Protein AF-A0A660RUN5-F1 (afdb_monomer)

Mean predicted aligned error: 13.79 Å

Foldseek 3Di:
DPDPVVPDPPDPPCPVVVQVVCVVVPDHDDPQWDDDPNDIDGNDLCNDPVSVVVVVVVVVVVVVVVVVD

Solvent-accessible surface area (backbone atoms only — not comparable to full-atom values): 4467 Å² total; per-residue (Å²): 134,85,65,76,73,76,76,58,81,83,74,70,85,62,62,64,64,52,44,55,55,41,43,75,76,71,43,90,72,80,73,59,57,46,76,59,90,96,45,78,41,75,60,52,70,76,69,41,64,70,52,42,52,52,51,50,54,49,51,51,52,51,54,54,54,59,73,76,108

Structure (mmCIF, N/CA/C/O backbone):
data_AF-A0A660RUN5-F1
#
_entry.id   AF-A0A660RUN5-F1
#
loop_
_atom_site.group_PDB
_atom_site.id
_atom_site.type_symbol
_atom_site.label_atom_id
_atom_site.label_alt_id
_atom_site.label_comp_id
_atom_site.label_asym_id
_atom_site.label_entity_id
_atom_site.label_seq_id
_atom_site.pdbx_PDB_ins_code
_atom_site.Cartn_x
_atom_site.Cartn_y
_atom_sit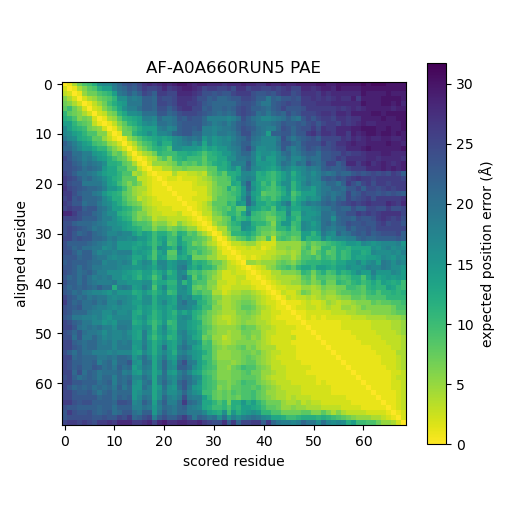e.Cartn_z
_atom_site.occupancy
_atom_site.B_iso_or_equiv
_atom_site.auth_seq_id
_atom_site.auth_comp_id
_atom_site.auth_asym_id
_atom_site.auth_atom_id
_atom_site.pdbx_PDB_model_num
ATOM 1 N N . MET A 1 1 ? 23.432 9.877 17.282 1.00 44.97 1 MET A N 1
ATOM 2 C CA . MET A 1 1 ? 22.345 9.816 16.285 1.00 44.97 1 MET A CA 1
ATOM 3 C C . MET A 1 1 ? 22.655 8.620 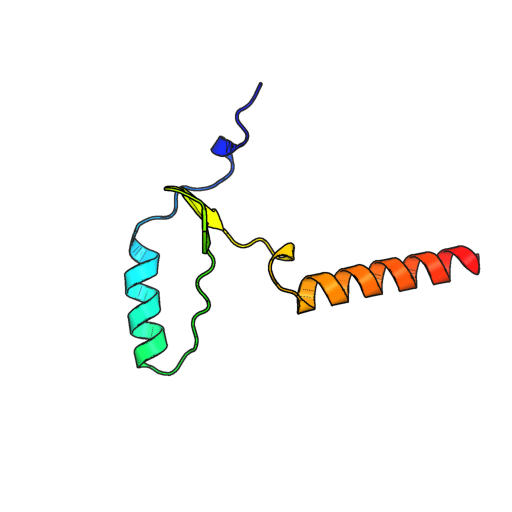15.401 1.00 44.97 1 MET A C 1
ATOM 5 O O . MET A 1 1 ? 23.647 8.679 14.692 1.00 44.97 1 MET A O 1
ATOM 9 N N . GLN A 1 2 ? 21.956 7.496 15.572 1.00 44.94 2 GLN A N 1
ATOM 10 C CA . GLN A 1 2 ? 22.155 6.339 14.692 1.00 44.94 2 GLN A CA 1
ATOM 11 C C . GLN A 1 2 ? 21.501 6.653 13.347 1.00 44.94 2 GLN A C 1
ATOM 13 O O . GLN A 1 2 ? 20.344 7.069 13.307 1.00 44.94 2 GLN A O 1
ATOM 18 N N . ASP A 1 3 ? 22.289 6.533 12.285 1.00 46.59 3 ASP A N 1
ATOM 19 C CA . ASP A 1 3 ? 21.890 6.837 10.920 1.00 46.59 3 ASP A CA 1
ATOM 20 C C . ASP A 1 3 ? 20.867 5.800 10.440 1.00 46.59 3 ASP A C 1
ATOM 22 O O . ASP A 1 3 ? 21.129 4.596 10.423 1.00 46.59 3 ASP A O 1
ATOM 26 N N . ILE A 1 4 ? 19.669 6.270 10.103 1.00 48.88 4 ILE A N 1
ATOM 27 C CA . ILE A 1 4 ? 18.514 5.442 9.727 1.00 48.88 4 ILE A CA 1
ATOM 28 C C . ILE A 1 4 ? 18.791 4.722 8.391 1.00 48.88 4 ILE A C 1
ATOM 30 O O . ILE A 1 4 ? 18.188 3.689 8.102 1.00 48.88 4 ILE A O 1
ATOM 34 N N . ALA A 1 5 ? 19.766 5.212 7.614 1.00 47.25 5 ALA A N 1
ATOM 35 C CA . ALA A 1 5 ? 20.268 4.570 6.402 1.00 47.25 5 ALA A CA 1
ATOM 36 C C . ALA A 1 5 ? 20.924 3.196 6.658 1.00 47.25 5 ALA A C 1
ATOM 38 O O . ALA A 1 5 ? 20.999 2.378 5.748 1.00 47.25 5 ALA A O 1
ATOM 39 N N . SER A 1 6 ? 21.338 2.903 7.897 1.00 44.72 6 SER A N 1
ATOM 40 C CA . SER A 1 6 ? 21.964 1.628 8.290 1.00 44.72 6 SER A CA 1
ATOM 41 C C . SER A 1 6 ? 20.993 0.431 8.301 1.00 44.72 6 SER A C 1
ATOM 43 O O . SER A 1 6 ? 21.419 -0.721 8.331 1.00 44.72 6 SER A O 1
ATOM 45 N N . PHE A 1 7 ? 19.677 0.677 8.272 1.00 45.31 7 PHE A N 1
ATOM 46 C CA . PHE A 1 7 ? 18.658 -0.378 8.378 1.00 45.31 7 PHE A CA 1
ATOM 47 C C . PHE A 1 7 ? 18.153 -0.926 7.039 1.00 45.31 7 PHE A C 1
ATOM 49 O O . PHE A 1 7 ? 17.374 -1.881 7.040 1.00 45.31 7 PHE A O 1
ATOM 56 N N . TYR A 1 8 ? 18.582 -0.364 5.908 1.00 47.81 8 TYR A N 1
ATOM 57 C CA . TYR A 1 8 ? 18.183 -0.862 4.594 1.00 47.81 8 TYR A CA 1
ATOM 58 C C . TYR A 1 8 ? 19.332 -1.658 3.971 1.00 47.81 8 TYR A C 1
ATOM 60 O O . TYR A 1 8 ? 20.392 -1.086 3.712 1.00 47.81 8 TYR A O 1
ATOM 68 N N . PRO A 1 9 ? 19.167 -2.972 3.733 1.00 46.84 9 PRO A N 1
ATOM 69 C CA . PRO A 1 9 ? 20.187 -3.741 3.042 1.00 46.84 9 PRO A CA 1
ATOM 70 C C . PRO A 1 9 ? 20.356 -3.175 1.626 1.00 46.84 9 PRO A C 1
ATOM 72 O O . PRO A 1 9 ? 19.392 -3.088 0.867 1.00 46.84 9 PRO A O 1
ATOM 75 N N . LEU A 1 10 ? 21.585 -2.776 1.287 1.00 49.50 10 LEU A N 1
ATOM 76 C CA . LEU A 1 10 ? 21.987 -2.444 -0.080 1.00 49.50 10 LEU A CA 1
ATOM 77 C C . LEU A 1 10 ? 21.734 -3.680 -0.953 1.00 49.50 10 LEU A C 1
ATOM 79 O O . LEU A 1 10 ? 22.408 -4.699 -0.794 1.00 49.50 10 LEU A O 1
ATOM 83 N N . ILE A 1 11 ? 20.718 -3.622 -1.815 1.00 53.00 11 ILE A N 1
ATOM 84 C CA . ILE A 1 11 ? 20.330 -4.766 -2.643 1.00 53.00 11 ILE A CA 1
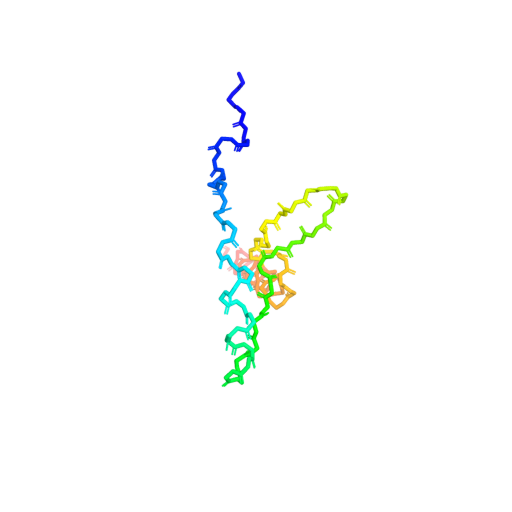ATOM 85 C C . ILE A 1 11 ? 21.376 -4.978 -3.749 1.00 53.00 11 ILE A C 1
ATOM 87 O O . ILE A 1 11 ? 21.761 -4.010 -4.411 1.00 53.00 11 ILE A O 1
ATOM 91 N N . PRO A 1 12 ? 21.841 -6.221 -3.971 1.00 46.44 12 PRO A N 1
ATOM 92 C CA . PRO A 1 12 ? 22.736 -6.543 -5.076 1.00 46.44 12 PRO A CA 1
ATOM 93 C C . PRO A 1 12 ? 22.067 -6.276 -6.435 1.00 46.44 12 PRO A C 1
ATOM 95 O O . PRO A 1 12 ? 20.866 -6.465 -6.602 1.00 46.44 12 PRO A O 1
ATOM 98 N N . GLU A 1 13 ? 22.857 -5.894 -7.441 1.00 51.97 13 GLU A N 1
ATOM 99 C CA . GLU A 1 13 ? 22.426 -5.561 -8.816 1.00 51.97 13 GLU A CA 1
ATOM 100 C C . GLU A 1 13 ? 21.683 -6.690 -9.575 1.00 51.97 13 GLU A C 1
ATOM 102 O O . GLU A 1 13 ? 21.331 -6.546 -10.742 1.00 51.97 13 GLU A O 1
ATOM 107 N N . THR A 1 14 ? 21.414 -7.822 -8.929 1.00 51.06 14 THR A N 1
ATOM 108 C CA . THR A 1 14 ? 20.761 -9.016 -9.478 1.00 51.06 14 THR A CA 1
ATOM 109 C C . THR A 1 14 ? 19.261 -8.860 -9.757 1.00 51.06 14 THR A C 1
ATOM 111 O O . THR A 1 14 ? 18.691 -9.678 -10.479 1.00 51.06 14 THR A O 1
ATOM 114 N N . ASP A 1 15 ? 18.606 -7.822 -9.232 1.00 53.06 15 ASP A N 1
ATOM 115 C CA . ASP A 1 15 ? 17.152 -7.637 -9.382 1.00 53.06 15 ASP A CA 1
ATOM 116 C C . ASP A 1 15 ? 16.713 -7.279 -10.813 1.00 53.06 15 ASP A C 1
ATOM 118 O O . ASP A 1 15 ? 15.615 -7.645 -11.240 1.00 53.06 15 ASP A O 1
ATOM 122 N N . THR A 1 16 ? 17.562 -6.610 -11.598 1.00 54.56 16 THR A N 1
ATOM 123 C CA . THR A 1 16 ? 17.256 -6.251 -12.996 1.00 54.56 16 THR A CA 1
ATOM 124 C C . THR A 1 16 ? 17.278 -7.457 -13.929 1.00 54.56 16 THR A C 1
ATOM 126 O O . THR A 1 16 ? 16.440 -7.542 -14.822 1.00 54.56 16 THR A O 1
ATOM 129 N N . VAL A 1 17 ? 18.192 -8.406 -13.710 1.00 54.22 17 VAL A N 1
ATOM 130 C CA . VAL A 1 17 ? 18.308 -9.625 -14.531 1.00 54.22 17 VAL A CA 1
ATOM 131 C C . VAL A 1 17 ? 17.116 -10.560 -14.298 1.00 54.22 17 VAL A C 1
ATOM 133 O O . VAL A 1 17 ? 16.579 -11.122 -15.251 1.00 54.22 17 VAL A O 1
ATOM 136 N N . ASN A 1 18 ? 16.639 -10.667 -13.053 1.00 61.09 18 ASN A N 1
ATOM 137 C CA . ASN A 1 18 ? 15.475 -11.491 -12.715 1.00 61.09 18 ASN A CA 1
ATOM 138 C C . ASN A 1 18 ? 14.170 -10.925 -13.278 1.00 61.09 18 ASN A C 1
ATOM 140 O O . ASN A 1 18 ? 13.325 -11.683 -13.745 1.00 61.09 18 ASN A O 1
ATOM 144 N N . LYS A 1 19 ? 14.005 -9.598 -13.273 1.00 66.56 19 LYS A N 1
ATOM 145 C CA . LYS A 1 19 ? 12.795 -8.963 -13.794 1.00 66.56 19 LYS A CA 1
ATOM 146 C C . LYS A 1 19 ? 12.558 -9.294 -15.274 1.00 66.56 19 LYS A C 1
ATOM 148 O O . LYS A 1 19 ? 11.466 -9.734 -15.621 1.00 66.56 19 LYS A O 1
ATOM 153 N N . THR A 1 20 ? 13.570 -9.108 -16.120 1.00 65.44 20 THR A N 1
ATOM 154 C CA . THR A 1 20 ? 13.448 -9.308 -17.573 1.00 65.44 20 THR A CA 1
ATOM 155 C C . THR A 1 20 ? 13.053 -10.742 -17.913 1.00 65.44 20 THR A C 1
ATOM 157 O O . THR A 1 20 ? 12.116 -10.957 -18.672 1.00 65.44 20 THR A O 1
ATOM 160 N N . HIS A 1 21 ? 13.697 -11.726 -17.281 1.00 68.38 21 HIS A N 1
ATOM 161 C CA . HIS A 1 21 ? 13.381 -13.135 -17.502 1.00 68.38 21 HIS A CA 1
ATOM 162 C C . HIS A 1 21 ? 11.949 -13.499 -17.071 1.00 68.38 21 HIS A C 1
ATOM 164 O O . HIS A 1 21 ? 11.263 -14.255 -17.753 1.00 68.38 21 HIS A O 1
ATOM 170 N N . LEU A 1 22 ? 11.480 -12.947 -15.948 1.00 62.94 22 LEU A N 1
ATOM 171 C CA . LEU A 1 22 ? 10.128 -13.186 -15.439 1.00 62.94 22 LEU A CA 1
ATOM 172 C C . LEU A 1 22 ? 9.052 -12.558 -16.343 1.00 62.94 22 LEU A C 1
ATOM 174 O O . LEU A 1 22 ? 8.011 -13.171 -16.574 1.00 62.94 22 LEU A O 1
ATOM 178 N N . GLU A 1 23 ? 9.318 -11.377 -16.904 1.00 73.12 23 GLU A N 1
ATOM 179 C CA . GLU A 1 23 ? 8.432 -10.744 -17.889 1.00 73.12 23 GLU A CA 1
ATOM 180 C C . GLU A 1 23 ? 8.408 -11.507 -19.224 1.00 73.12 23 GLU A C 1
ATOM 182 O O . GLU A 1 23 ? 7.335 -11.684 -19.803 1.00 73.12 23 GLU A O 1
ATOM 187 N N . GLU A 1 24 ? 9.542 -12.051 -19.674 1.00 74.19 24 GLU A N 1
ATOM 188 C CA . GLU A 1 24 ? 9.632 -12.895 -20.878 1.00 74.19 24 GLU A CA 1
ATOM 189 C C . GLU A 1 24 ? 8.811 -14.190 -20.775 1.00 74.19 24 GLU A C 1
ATOM 191 O O . GLU A 1 24 ? 8.257 -14.647 -21.775 1.00 74.19 24 GLU A O 1
ATOM 196 N N . ILE A 1 25 ? 8.682 -14.768 -19.575 1.00 80.75 25 ILE A N 1
ATOM 197 C CA . ILE A 1 25 ? 7.838 -15.954 -19.332 1.00 80.75 25 ILE A CA 1
ATOM 198 C C . ILE A 1 25 ? 6.371 -15.605 -19.022 1.00 80.75 25 ILE A C 1
ATOM 200 O O . ILE A 1 25 ? 5.586 -16.491 -18.680 1.00 80.75 25 ILE A O 1
ATOM 204 N N . GLY A 1 26 ? 5.983 -14.332 -19.152 1.00 52.78 26 GLY A N 1
ATOM 205 C CA . GLY A 1 26 ? 4.597 -13.872 -19.048 1.00 52.78 26 GLY A CA 1
ATOM 206 C C . GLY A 1 26 ? 4.143 -13.441 -17.651 1.00 52.78 26 GLY A C 1
ATOM 207 O O . GLY A 1 26 ? 2.943 -13.259 -17.444 1.00 52.78 26 GLY A O 1
ATOM 208 N N . LEU A 1 27 ? 5.055 -13.260 -16.690 1.00 47.69 27 LEU A N 1
ATOM 209 C CA . LEU A 1 27 ? 4.733 -12.699 -15.374 1.00 47.69 27 LEU A CA 1
ATOM 210 C C . LEU A 1 27 ? 4.909 -11.180 -15.385 1.00 47.69 27 LEU A C 1
ATOM 212 O O . LEU A 1 27 ? 5.955 -10.663 -15.754 1.00 47.69 27 LEU A O 1
ATOM 216 N N . THR A 1 28 ? 3.910 -10.434 -14.921 1.00 58.38 28 THR A N 1
ATOM 217 C CA . THR A 1 28 ? 4.054 -8.985 -14.739 1.00 58.38 28 THR A CA 1
ATOM 218 C C . THR A 1 28 ? 4.838 -8.701 -13.459 1.00 58.38 28 THR A C 1
ATOM 220 O O . THR A 1 28 ? 4.372 -9.016 -12.365 1.00 58.38 28 THR A O 1
ATOM 223 N N . VAL A 1 29 ? 6.023 -8.096 -13.580 1.00 58.03 29 VAL A N 1
ATOM 224 C CA . VAL A 1 29 ? 6.872 -7.760 -12.430 1.00 58.03 29 VAL A CA 1
ATOM 225 C C . VAL A 1 29 ? 6.830 -6.257 -12.172 1.00 58.03 29 VAL A C 1
ATOM 227 O O . VAL A 1 29 ? 7.508 -5.450 -12.821 1.00 58.03 29 VAL A O 1
ATOM 230 N N . GLU A 1 30 ? 6.056 -5.854 -11.169 1.00 63.41 30 GLU A N 1
ATOM 231 C CA . GLU A 1 30 ? 6.100 -4.480 -10.683 1.00 63.41 30 GLU A CA 1
ATOM 232 C C . GLU A 1 30 ? 7.440 -4.219 -9.987 1.00 63.41 30 GLU A C 1
ATOM 234 O O . GLU A 1 30 ? 7.781 -4.843 -8.984 1.00 63.41 30 GLU A O 1
ATOM 239 N N . SER A 1 31 ? 8.229 -3.287 -10.535 1.00 63.12 31 SER A N 1
ATOM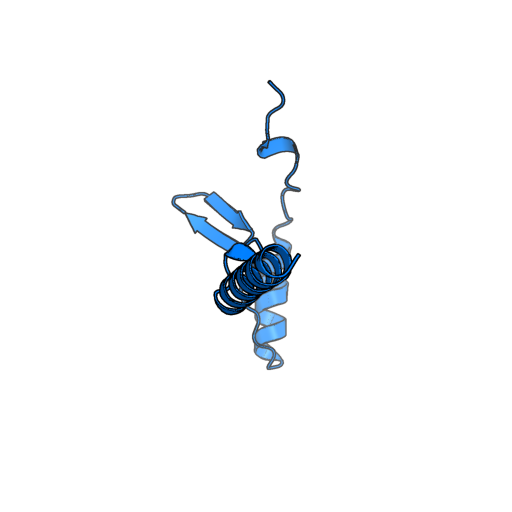 240 C CA . SER A 1 31 ? 9.502 -2.905 -9.921 1.00 63.12 31 SER A CA 1
ATOM 241 C C . SER A 1 31 ? 9.231 -2.320 -8.535 1.00 63.12 31 SER A C 1
ATOM 243 O O . SER A 1 31 ? 8.527 -1.308 -8.402 1.00 63.12 31 SER A O 1
ATOM 245 N N . LEU A 1 32 ? 9.801 -2.969 -7.517 1.00 71.69 32 LEU A N 1
ATOM 246 C CA . LEU A 1 32 ? 9.672 -2.647 -6.096 1.00 71.69 32 LEU A CA 1
ATOM 247 C C . LEU A 1 32 ? 10.341 -1.325 -5.718 1.00 71.69 32 LEU A C 1
ATOM 249 O O . LEU A 1 32 ? 10.394 -1.015 -4.536 1.00 71.69 32 LEU A O 1
ATOM 253 N N . THR A 1 33 ? 10.875 -0.550 -6.666 1.00 71.50 33 THR A N 1
ATOM 254 C CA . THR A 1 33 ? 11.586 0.699 -6.370 1.00 71.50 33 THR A CA 1
ATOM 255 C C . THR A 1 33 ? 10.988 1.913 -7.072 1.00 71.50 33 THR A C 1
ATOM 257 O O . THR A 1 33 ? 10.491 1.814 -8.193 1.00 71.50 33 THR A O 1
ATOM 260 N N . VAL A 1 34 ? 11.061 3.070 -6.419 1.00 65.06 34 VAL A N 1
ATOM 261 C CA . VAL A 1 34 ? 10.838 4.396 -7.006 1.00 65.06 34 VAL A CA 1
ATOM 262 C C . VAL A 1 34 ? 12.194 5.076 -7.135 1.00 65.06 34 VAL A C 1
ATOM 264 O O . VAL A 1 34 ? 12.987 5.044 -6.195 1.00 65.06 34 VAL A O 1
ATOM 267 N N . GLN A 1 35 ? 12.462 5.696 -8.280 1.00 62.62 35 GLN A N 1
ATOM 268 C CA . GLN A 1 35 ? 13.634 6.546 -8.443 1.00 62.62 35 GLN A CA 1
ATOM 269 C C . GLN A 1 35 ? 13.257 7.993 -8.127 1.00 62.62 35 GLN A C 1
ATOM 271 O O . GLN A 1 35 ? 12.300 8.527 -8.687 1.00 62.62 35 GLN A O 1
ATOM 276 N N . TYR A 1 36 ? 14.009 8.627 -7.235 1.00 62.75 36 TYR A N 1
ATOM 277 C CA . TYR A 1 36 ? 13.878 10.047 -6.940 1.00 62.75 36 TYR A CA 1
ATOM 278 C C . TYR A 1 36 ? 15.269 10.673 -6.938 1.00 62.75 36 TYR A C 1
ATOM 280 O O . TYR A 1 36 ? 16.130 10.296 -6.145 1.00 62.75 36 TYR A O 1
ATOM 288 N N . LYS A 1 37 ? 15.490 11.618 -7.860 1.00 80.00 37 LYS A N 1
ATOM 289 C CA . LYS A 1 37 ? 16.830 12.093 -8.241 1.00 80.00 37 LYS A CA 1
ATOM 290 C C . LYS A 1 37 ? 17.728 10.918 -8.675 1.00 80.00 37 LYS A C 1
ATOM 292 O O . LYS A 1 37 ? 17.334 10.131 -9.534 1.00 80.00 37 LYS A O 1
ATOM 297 N N . GLU A 1 38 ? 18.918 10.811 -8.090 1.00 73.50 38 GLU A N 1
ATOM 298 C CA . GLU A 1 38 ? 19.925 9.781 -8.372 1.00 73.50 38 GLU A CA 1
ATOM 299 C C . GLU A 1 38 ? 19.791 8.552 -7.452 1.00 73.50 38 GLU A C 1
ATOM 301 O O . GLU A 1 38 ? 20.555 7.601 -7.583 1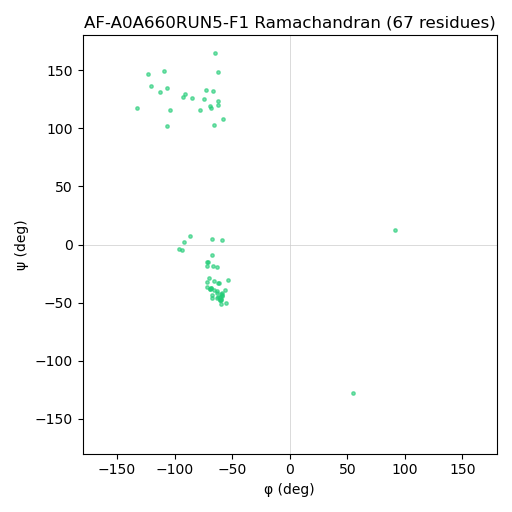.00 73.50 38 GLU A O 1
ATOM 306 N N . GLU A 1 39 ? 18.795 8.529 -6.556 1.00 52.62 39 GLU A N 1
ATOM 307 C CA . GLU A 1 39 ? 18.603 7.461 -5.570 1.00 52.62 39 GLU A CA 1
ATOM 308 C C . GLU A 1 39 ? 17.378 6.587 -5.881 1.00 52.62 39 GLU A C 1
ATOM 310 O O . GLU A 1 39 ? 16.376 7.035 -6.454 1.00 52.62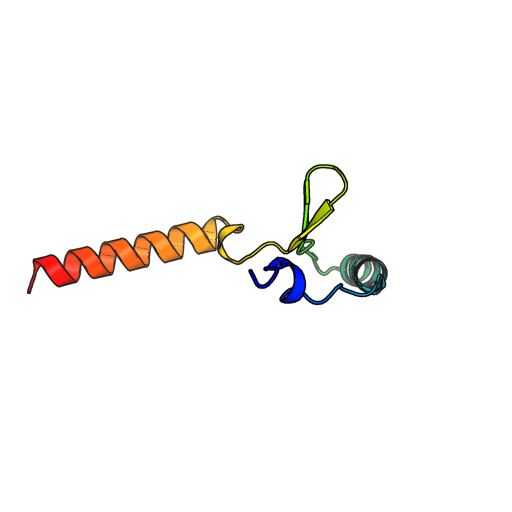 39 GLU A O 1
ATOM 315 N N . ARG A 1 40 ? 17.458 5.308 -5.489 1.00 69.56 40 ARG A N 1
ATOM 316 C CA . ARG A 1 40 ? 16.376 4.321 -5.608 1.00 69.56 40 ARG A CA 1
ATOM 317 C C . ARG A 1 40 ? 15.873 3.932 -4.224 1.00 69.56 40 ARG A C 1
ATOM 319 O O . ARG A 1 40 ? 16.655 3.555 -3.360 1.00 69.56 40 ARG A O 1
ATOM 326 N N . PHE A 1 41 ? 14.558 3.963 -4.050 1.00 69.38 41 PHE A N 1
ATOM 327 C CA . PHE A 1 41 ? 13.887 3.665 -2.787 1.00 69.38 41 PHE A CA 1
ATOM 328 C C . PHE A 1 41 ? 12.931 2.499 -2.956 1.00 69.38 41 PHE A C 1
ATOM 330 O O . PHE A 1 41 ? 12.158 2.488 -3.912 1.00 69.38 41 PHE A O 1
ATOM 337 N N . HIS A 1 42 ? 12.910 1.561 -2.013 1.00 72.81 42 HIS A N 1
ATOM 338 C CA . HIS A 1 42 ? 11.902 0.504 -2.009 1.00 72.81 42 HIS A CA 1
ATOM 339 C C . HIS A 1 42 ? 10.501 1.066 -1.745 1.00 72.81 42 HIS A C 1
ATOM 341 O O . HIS A 1 42 ? 10.275 1.835 -0.809 1.00 72.81 42 HIS A O 1
ATOM 347 N N . LYS A 1 43 ? 9.537 0.647 -2.565 1.00 77.75 43 LYS A N 1
ATOM 348 C CA . LYS A 1 43 ? 8.110 0.881 -2.382 1.00 77.75 43 LYS A CA 1
ATOM 349 C C . LYS A 1 43 ? 7.665 0.132 -1.133 1.00 77.75 43 LYS A C 1
ATOM 351 O O . LYS A 1 43 ? 7.482 -1.083 -1.154 1.00 77.75 43 LYS A O 1
ATOM 356 N N . GLY A 1 44 ? 7.475 0.865 -0.041 1.00 75.88 44 GLY A N 1
ATOM 357 C CA . GLY A 1 44 ? 6.766 0.336 1.119 1.00 75.88 44 GLY A CA 1
ATOM 358 C C . GLY A 1 44 ? 5.294 0.038 0.782 1.00 75.88 44 GLY A C 1
ATOM 359 O O . GLY A 1 44 ? 4.775 0.559 -0.208 1.00 75.88 44 GLY A O 1
ATOM 360 N N . PRO A 1 45 ? 4.570 -0.725 1.622 1.00 75.38 45 PRO A N 1
ATOM 361 C CA . PRO A 1 45 ? 3.158 -1.053 1.392 1.00 75.38 45 PRO A CA 1
ATOM 362 C C . PRO A 1 45 ? 2.262 0.175 1.163 1.00 75.38 45 PRO A C 1
ATOM 364 O O . PRO A 1 45 ? 1.317 0.119 0.386 1.00 75.38 45 PRO A O 1
ATOM 367 N N . GLY A 1 46 ? 2.594 1.319 1.773 1.00 76.06 46 GLY A N 1
ATOM 368 C CA . GLY A 1 46 ? 1.877 2.583 1.572 1.00 76.06 46 GLY A CA 1
ATOM 369 C C . GLY A 1 46 ? 2.006 3.196 0.169 1.00 76.06 46 GLY A C 1
ATOM 370 O O . GLY A 1 46 ? 1.294 4.151 -0.137 1.00 76.06 46 GLY A O 1
ATOM 371 N N . PHE A 1 47 ? 2.879 2.677 -0.699 1.00 81.25 47 PHE A N 1
ATOM 372 C CA . PHE A 1 47 ? 2.981 3.114 -2.093 1.00 81.25 47 PHE A CA 1
ATOM 373 C C . PHE A 1 47 ? 1.786 2.649 -2.939 1.00 81.25 47 PHE A C 1
ATOM 375 O O . PHE A 1 47 ? 1.354 3.368 -3.841 1.00 81.25 47 PHE A O 1
ATOM 382 N N . TYR A 1 48 ? 1.215 1.488 -2.624 1.00 83.12 48 TYR A N 1
ATOM 383 C CA . TYR A 1 48 ? 0.122 0.892 -3.387 1.00 83.12 48 TYR A CA 1
ATOM 384 C C . TYR A 1 48 ? -1.221 1.463 -2.925 1.00 83.12 48 TYR A C 1
ATOM 386 O O . TYR A 1 48 ? -1.531 1.461 -1.731 1.00 83.12 48 TYR A O 1
ATOM 394 N N . GLU A 1 49 ? -2.012 1.982 -3.864 1.00 86.19 49 GLU A N 1
ATOM 395 C CA . GLU A 1 49 ? -3.285 2.650 -3.570 1.00 86.19 49 GLU A CA 1
ATOM 396 C C . GLU A 1 49 ? -4.277 1.731 -2.863 1.00 86.19 49 GLU A C 1
ATOM 398 O O . GLU A 1 49 ? -4.771 2.086 -1.798 1.00 86.19 49 GLU A O 1
ATOM 403 N N . GLU A 1 50 ? -4.460 0.513 -3.366 1.00 85.19 50 GLU A N 1
ATOM 404 C CA . GLU A 1 50 ? -5.351 -0.491 -2.774 1.00 85.19 50 GLU A CA 1
ATOM 405 C C . GLU A 1 50 ? -4.999 -0.791 -1.307 1.00 85.19 50 GLU A C 1
ATOM 407 O O . GLU A 1 50 ? -5.875 -0.907 -0.443 1.00 85.19 50 GLU A O 1
ATOM 412 N N . ILE A 1 51 ? -3.699 -0.855 -0.990 1.00 85.88 51 ILE A N 1
ATOM 413 C CA . ILE A 1 51 ? -3.220 -1.058 0.382 1.00 85.88 51 ILE A CA 1
ATOM 414 C C . ILE A 1 51 ? -3.540 0.170 1.242 1.00 85.88 51 ILE A C 1
ATOM 416 O O . ILE A 1 51 ? -4.016 0.012 2.372 1.00 85.88 51 ILE A O 1
ATOM 420 N N . ARG A 1 52 ? -3.329 1.392 0.726 1.00 91.56 52 ARG A N 1
ATOM 421 C CA . ARG A 1 52 ? -3.699 2.630 1.436 1.00 91.56 52 ARG A CA 1
ATOM 422 C C . ARG A 1 52 ? -5.196 2.687 1.715 1.00 91.56 52 ARG A C 1
ATOM 424 O O . ARG A 1 52 ? -5.589 2.970 2.845 1.00 91.56 52 ARG A O 1
ATOM 431 N N . GLU A 1 53 ? -6.028 2.407 0.722 1.00 95.88 53 GLU A N 1
ATOM 432 C CA . GLU A 1 53 ? -7.483 2.423 0.863 1.00 95.88 53 GLU A CA 1
ATOM 433 C C . GLU A 1 53 ? -7.963 1.383 1.875 1.00 95.88 53 GLU A C 1
ATOM 435 O O . GLU A 1 53 ? -8.756 1.697 2.768 1.00 95.88 53 GLU A O 1
ATOM 440 N N . SER A 1 54 ? -7.431 0.162 1.802 1.00 93.56 54 SER A N 1
ATOM 441 C CA . SER A 1 54 ? -7.730 -0.908 2.755 1.00 93.56 54 SER A CA 1
ATOM 442 C C . SER A 1 54 ? -7.361 -0.514 4.190 1.00 93.56 54 SER A C 1
ATOM 444 O O . SER A 1 54 ? -8.165 -0.679 5.117 1.00 93.56 54 SER A O 1
ATOM 446 N N . PHE A 1 55 ? -6.184 0.089 4.382 1.00 93.75 55 PHE A N 1
ATOM 447 C CA . PHE A 1 55 ? -5.735 0.583 5.682 1.00 93.75 55 PHE A CA 1
ATOM 448 C C . PHE A 1 55 ? -6.635 1.703 6.223 1.00 93.75 55 PHE A C 1
ATOM 450 O O . PHE A 1 55 ? -7.082 1.632 7.372 1.00 93.75 55 PHE A O 1
ATOM 457 N N . LEU A 1 56 ? -6.983 2.692 5.395 1.00 96.19 56 LEU A N 1
ATOM 458 C CA . LEU A 1 56 ? -7.913 3.763 5.767 1.00 96.19 56 LEU A CA 1
ATOM 459 C C . LEU A 1 56 ? -9.292 3.213 6.145 1.00 96.19 56 LEU A C 1
ATOM 461 O O . LEU A 1 56 ? -9.871 3.618 7.153 1.00 96.19 56 LEU A O 1
ATOM 465 N N . ASN A 1 57 ? -9.802 2.241 5.390 1.00 97.56 57 ASN A N 1
ATOM 466 C CA . ASN A 1 57 ? -11.071 1.582 5.690 1.00 97.56 57 ASN A CA 1
ATOM 467 C C . ASN A 1 57 ? -11.026 0.780 6.993 1.00 97.56 57 ASN A C 1
ATOM 469 O O . ASN A 1 57 ? -12.043 0.661 7.678 1.00 97.56 57 ASN A O 1
ATOM 473 N N . ARG A 1 58 ? -9.871 0.218 7.361 1.00 96.38 58 ARG A N 1
ATOM 474 C CA . ARG A 1 58 ? -9.687 -0.430 8.665 1.00 96.38 58 ARG A CA 1
ATOM 475 C C . ARG A 1 58 ? -9.740 0.589 9.802 1.00 96.38 58 ARG A C 1
ATOM 477 O O . ARG A 1 58 ? -10.450 0.346 10.770 1.00 96.38 58 ARG A O 1
ATOM 484 N N . ILE A 1 59 ? -9.054 1.727 9.672 1.00 96.94 59 ILE A N 1
ATOM 485 C CA . ILE A 1 59 ? -9.087 2.802 10.679 1.00 96.94 59 ILE A CA 1
ATOM 486 C C . ILE A 1 59 ? -10.512 3.325 10.869 1.00 96.94 59 ILE A C 1
ATOM 488 O O . ILE A 1 59 ? -10.965 3.430 12.005 1.00 96.94 59 ILE A O 1
ATOM 492 N N . ARG A 1 60 ? -11.230 3.606 9.774 1.00 96.81 60 ARG A N 1
ATOM 493 C CA . ARG A 1 60 ? -12.627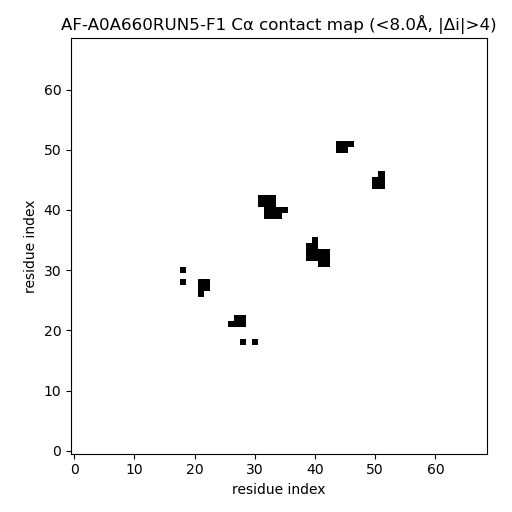 4.074 9.821 1.00 96.81 60 ARG A CA 1
ATOM 494 C C . ARG A 1 60 ? -13.515 3.111 10.608 1.00 96.81 60 ARG A C 1
ATOM 496 O O . ARG A 1 60 ? -14.136 3.528 11.575 1.00 96.81 60 ARG A O 1
ATOM 503 N N . ARG A 1 61 ? -13.463 1.813 10.285 1.00 96.50 61 ARG A N 1
ATOM 504 C CA . ARG A 1 61 ? -14.209 0.773 11.013 1.00 96.50 61 ARG A CA 1
ATOM 505 C C . ARG A 1 61 ? -13.852 0.715 12.497 1.00 96.50 61 ARG A C 1
ATOM 507 O O . ARG A 1 61 ? -14.741 0.573 13.326 1.00 96.50 61 ARG A O 1
ATOM 514 N N . SER A 1 62 ? -12.571 0.835 12.844 1.00 97.31 62 SER A N 1
ATOM 515 C CA . SER A 1 62 ? -12.151 0.873 14.249 1.00 97.31 62 SER A CA 1
ATOM 516 C C . SER A 1 62 ? -12.713 2.089 14.987 1.00 97.31 62 SER A C 1
ATOM 518 O O . SER A 1 62 ? -13.158 1.954 16.121 1.00 97.31 62 SER A O 1
ATOM 520 N N . LEU A 1 63 ? -12.716 3.266 14.355 1.00 97.00 63 LEU A N 1
ATOM 521 C CA . LEU A 1 63 ? -13.297 4.480 14.935 1.00 97.00 63 LEU A CA 1
ATOM 522 C C . LEU A 1 63 ? -14.812 4.360 15.107 1.00 97.00 63 LEU A C 1
ATOM 524 O O . LEU A 1 63 ? -15.336 4.795 16.129 1.00 97.00 63 LEU A O 1
ATOM 528 N N . ASP A 1 64 ? -15.498 3.751 14.140 1.00 96.19 64 ASP A N 1
ATOM 529 C CA . ASP A 1 64 ? -16.930 3.485 14.240 1.00 96.19 64 ASP A CA 1
ATOM 530 C C . ASP A 1 64 ? -17.221 2.572 15.433 1.00 96.19 64 ASP A C 1
ATOM 532 O O . ASP A 1 64 ? -18.050 2.918 16.265 1.00 96.19 64 ASP A O 1
ATOM 536 N N . LEU A 1 65 ? -16.483 1.466 15.589 1.00 95.25 65 LEU A N 1
ATOM 537 C CA . LEU A 1 65 ? -16.634 0.564 16.737 1.00 95.25 65 LEU A CA 1
ATOM 538 C C . LEU A 1 65 ? -16.405 1.271 18.077 1.00 95.25 65 LEU A C 1
ATOM 540 O O . LEU A 1 65 ? -17.186 1.075 19.001 1.00 95.25 65 LEU A O 1
ATOM 544 N N . ILE A 1 66 ? -15.373 2.116 18.176 1.00 95.69 66 ILE A N 1
ATOM 545 C CA . ILE A 1 66 ? -15.085 2.880 19.400 1.00 95.69 66 ILE A CA 1
ATOM 546 C C . ILE A 1 66 ? -16.243 3.819 19.761 1.00 95.69 66 ILE A C 1
ATOM 548 O O . ILE A 1 66 ? -16.492 4.027 20.939 1.00 95.69 66 ILE A O 1
ATOM 552 N N . ARG A 1 67 ? -16.965 4.376 18.781 1.00 88.1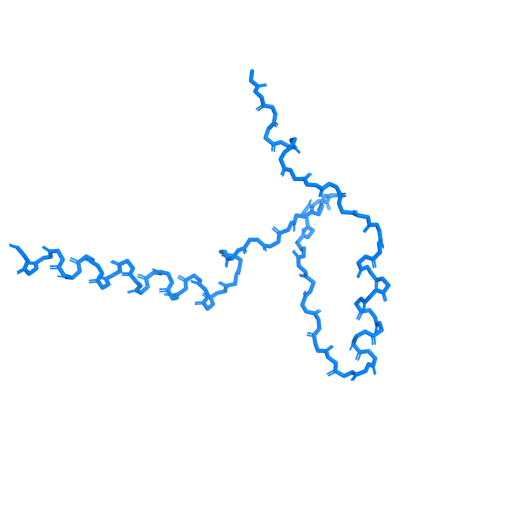9 67 ARG A N 1
ATOM 553 C CA . ARG A 1 67 ? -18.115 5.265 19.027 1.00 88.19 67 ARG A CA 1
ATOM 554 C C . ARG A 1 67 ? -19.356 4.551 19.565 1.00 88.19 67 ARG A C 1
ATOM 556 O O . ARG A 1 67 ? -20.244 5.230 20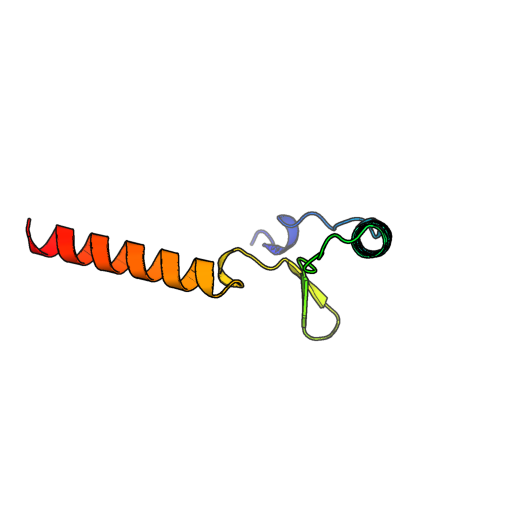.072 1.00 88.19 67 ARG A O 1
ATOM 563 N N . PHE A 1 68 ? -19.445 3.232 19.406 1.00 83.25 68 PHE A N 1
ATOM 564 C CA . PHE A 1 68 ? -20.548 2.421 19.933 1.00 83.25 68 PHE A CA 1
ATOM 565 C C . PHE A 1 68 ? -20.230 1.775 21.295 1.00 83.25 68 PHE A C 1
ATOM 567 O O . PHE A 1 68 ? -21.112 1.125 21.858 1.00 83.25 68 PHE A O 1
ATOM 574 N N . CYS A 1 69 ? -19.005 1.947 21.807 1.00 55.31 69 CYS A N 1
ATOM 575 C CA . CYS A 1 69 ? -18.610 1.621 23.181 1.00 55.31 69 CYS A CA 1
ATOM 576 C C . CYS A 1 69 ? -18.791 2.839 24.095 1.00 55.31 69 CYS A C 1
ATOM 578 O O . CYS A 1 69 ? -19.171 2.623 25.266 1.00 55.31 69 CYS A O 1
#

Sequence (69 aa):
MQDIASFYPLIPETDTVNKTHLEEIGLTVESLTVQYKEERFHKGPGFYEEIRESFLNRIRRSLDLIRFC

pLDDT: mean 70.56, std 17.73, range [44.72, 97.56]

Nearest PDB structures (foldseek):
  6sjd-assembly1_A-2  TM=4.258E-01  e=2.037E+00  Homo sapiens
  7ndj-assembly1_A  TM=4.363E-01  e=3.315E+00  Mus musculus

Radius of gyration: 18.27 Å; Cα contacts (8 Å, |Δi|>4): 25; chains: 1; bounding box: 43×28×44 Å

Secondary structure (DSSP, 8-state):
---GGGGS----TTHHHHHHHHHHTT-----SEEEETTEEEE--GGGSHHHHHHHHHHHHHHHHHHHT-